Protein AF-A0A9E0X6L1-F1 (afdb_monomer)

pLDDT: mean 86.58, std 10.42, range [50.06, 93.75]

Radius of gyration: 10.25 Å; Cα contacts (8 Å, |Δi|>4): 42; chains: 1; bounding box: 23×27×21 Å

Foldseek 3Di:
DPDDALLVVDDPVLNVVLVVVCVVVVNDDLVVSQVVCVVVVRRHHSVSSNVVSDD

Sequence (55 aa):
MPRRSKVHALPPELKEWLDAELVRRGFGDYVQLALDLKARGADVSKSALQRYGSP

Secondary structure (DSSP, 8-state):
-PPPPGGGGS-HHHHHHHHHHHHHTTS--HHHHHHHHHHTT----HHHHHHHH--

Solvent-accessible surface area (backbone atoms only — not comparable to full-atom values): 3324 Å² total; per-residue (Å²): 131,82,78,77,52,66,71,81,70,45,56,68,72,59,41,53,51,48,53,54,49,34,60,75,53,69,66,51,63,38,64,59,52,24,51,54,35,37,76,74,73,40,88,45,55,38,68,55,48,48,60,68,67,46,133

Structure (mmCIF, N/CA/C/O backbone):
data_AF-A0A9E0X6L1-F1
#
_entry.id   AF-A0A9E0X6L1-F1
#
loop_
_atom_site.group_PDB
_atom_site.id
_atom_site.type_symbol
_atom_site.label_atom_id
_atom_site.label_alt_id
_atom_site.label_comp_id
_atom_site.label_asym_id
_atom_site.label_entity_id
_atom_site.label_seq_id
_atom_site.pdbx_PDB_ins_code
_atom_site.Cartn_x
_atom_site.Cartn_y
_atom_site.Cartn_z
_atom_site.occupancy
_atom_site.B_iso_or_equiv
_atom_site.auth_seq_id
_atom_site.auth_comp_id
_atom_site.auth_asym_id
_atom_site.auth_atom_id
_atom_site.pdbx_PDB_model_num
ATOM 1 N N . MET A 1 1 ? -12.250 17.518 -5.363 1.00 50.41 1 MET A N 1
ATOM 2 C CA . MET A 1 1 ? -11.005 17.125 -4.663 1.00 50.41 1 MET A CA 1
ATOM 3 C C . MET A 1 1 ? -10.684 15.677 -5.006 1.00 50.41 1 MET A C 1
ATOM 5 O O . MET A 1 1 ? -11.585 14.855 -4.861 1.00 50.41 1 MET A O 1
ATOM 9 N N . PRO A 1 2 ? -9.476 15.336 -5.488 1.00 50.06 2 PRO A N 1
ATOM 10 C CA . PRO A 1 2 ? -9.126 13.938 -5.713 1.00 50.06 2 PRO A CA 1
ATOM 11 C C . PRO A 1 2 ? -9.136 13.207 -4.366 1.00 50.06 2 PRO A C 1
ATOM 13 O O . PRO A 1 2 ? -8.547 13.672 -3.390 1.00 50.06 2 PRO A O 1
ATOM 16 N N . ARG A 1 3 ? -9.862 12.087 -4.293 1.00 57.19 3 ARG A N 1
ATOM 17 C CA . ARG A 1 3 ? -9.908 11.222 -3.106 1.00 57.19 3 ARG A CA 1
ATOM 18 C C . ARG A 1 3 ? -8.464 10.864 -2.742 1.00 57.19 3 ARG A C 1
ATOM 20 O O . ARG A 1 3 ? -7.786 10.224 -3.549 1.00 57.19 3 ARG A O 1
ATOM 27 N N . ARG A 1 4 ? -7.992 11.290 -1.561 1.00 61.41 4 ARG A N 1
ATOM 28 C CA . ARG A 1 4 ? -6.683 10.877 -1.029 1.00 61.41 4 ARG A CA 1
ATOM 29 C C . ARG A 1 4 ? -6.596 9.359 -1.159 1.00 61.41 4 ARG A C 1
ATOM 31 O O . ARG A 1 4 ? -7.533 8.652 -0.783 1.00 61.41 4 ARG A O 1
ATOM 38 N N . SER A 1 5 ? -5.535 8.865 -1.796 1.00 72.06 5 SER A N 1
ATOM 39 C CA . SER A 1 5 ? -5.375 7.424 -1.970 1.00 72.06 5 SER A CA 1
ATOM 40 C C . SER A 1 5 ? -5.345 6.773 -0.581 1.00 72.06 5 SER A C 1
ATOM 42 O O . SER A 1 5 ? -4.764 7.332 0.349 1.00 72.06 5 SER A O 1
ATOM 44 N N . LYS A 1 6 ? -5.964 5.594 -0.433 1.00 79.62 6 LYS A N 1
ATOM 45 C CA . LYS A 1 6 ? -5.885 4.810 0.812 1.00 79.62 6 LYS A CA 1
ATOM 46 C C . LYS A 1 6 ? -4.432 4.553 1.241 1.00 79.62 6 LYS A C 1
ATOM 48 O O . LYS A 1 6 ? -4.190 4.382 2.424 1.00 79.62 6 LYS A O 1
ATOM 53 N N . VAL A 1 7 ? -3.483 4.594 0.299 1.00 85.62 7 VAL A N 1
ATOM 54 C CA . VAL A 1 7 ? -2.044 4.460 0.558 1.00 85.62 7 VAL A CA 1
ATOM 55 C C . VAL A 1 7 ? -1.520 5.575 1.470 1.00 85.62 7 VAL A C 1
ATOM 57 O O . VAL A 1 7 ? -0.750 5.300 2.379 1.00 85.62 7 VAL A O 1
ATOM 60 N N . HIS A 1 8 ? -1.980 6.822 1.307 1.00 83.94 8 HIS A N 1
ATOM 61 C CA . HIS A 1 8 ? -1.564 7.932 2.183 1.00 83.94 8 HIS A CA 1
ATOM 62 C C . HIS A 1 8 ? -2.203 7.892 3.576 1.00 83.94 8 HIS A C 1
ATOM 64 O O . HIS A 1 8 ? -1.789 8.643 4.451 1.00 83.94 8 HIS A O 1
ATOM 70 N N . ALA A 1 9 ? -3.230 7.062 3.767 1.00 87.25 9 ALA A N 1
ATOM 71 C CA . ALA A 1 9 ? -3.867 6.840 5.061 1.00 87.25 9 ALA A CA 1
ATOM 72 C C . ALA A 1 9 ? -3.299 5.607 5.787 1.00 87.25 9 ALA A C 1
ATOM 74 O O . ALA A 1 9 ? -3.801 5.251 6.851 1.00 87.25 9 ALA A O 1
ATOM 75 N N . LEU A 1 10 ? -2.295 4.936 5.209 1.00 88.12 10 LEU A N 1
ATOM 76 C CA . LEU A 1 10 ? -1.646 3.801 5.852 1.00 88.12 10 LEU A CA 1
ATOM 77 C C . LEU A 1 10 ? -0.831 4.256 7.068 1.00 88.12 10 LEU A C 1
ATOM 79 O O . LEU A 1 10 ? -0.209 5.321 7.019 1.00 88.12 10 LEU A O 1
ATOM 83 N N . PRO A 1 11 ? -0.777 3.430 8.128 1.00 91.19 11 PRO A N 1
ATOM 84 C CA . PRO A 1 11 ? 0.204 3.584 9.190 1.00 91.19 11 PRO A CA 1
ATOM 85 C C . PRO A 1 11 ? 1.627 3.685 8.616 1.00 91.19 11 PRO A C 1
ATOM 87 O O . PRO A 1 11 ? 1.923 2.984 7.640 1.00 91.19 11 PRO A O 1
ATOM 90 N N . PRO A 1 12 ? 2.513 4.496 9.220 1.00 90.75 12 PRO A N 1
ATOM 91 C CA . PRO A 1 12 ? 3.885 4.684 8.745 1.00 90.75 12 PRO A CA 1
ATOM 92 C C . PRO A 1 12 ? 4.627 3.362 8.519 1.00 90.75 12 PRO A C 1
ATOM 94 O O . PRO A 1 12 ? 5.198 3.161 7.455 1.00 90.75 12 PRO A O 1
ATOM 97 N N . GLU A 1 13 ? 4.502 2.418 9.453 1.00 91.00 13 GLU A N 1
ATOM 98 C CA . GLU A 1 13 ? 5.135 1.092 9.388 1.00 91.00 13 GLU A CA 1
ATOM 99 C C . GLU A 1 13 ? 4.690 0.278 8.159 1.00 91.00 13 GLU A C 1
ATOM 101 O O . GLU A 1 13 ? 5.498 -0.353 7.476 1.00 91.00 13 GLU A O 1
ATOM 106 N N . LEU A 1 14 ? 3.392 0.311 7.831 1.00 91.50 14 LEU A N 1
ATOM 107 C CA . LEU A 1 14 ? 2.864 -0.370 6.645 1.00 91.50 14 LEU A CA 1
ATOM 108 C C . LEU A 1 14 ? 3.252 0.347 5.359 1.00 91.50 14 LEU A C 1
ATOM 110 O O . LEU A 1 14 ? 3.427 -0.306 4.330 1.00 91.50 14 LEU A O 1
ATOM 114 N N . LYS A 1 15 ? 3.380 1.674 5.411 1.00 90.81 15 LYS A N 1
ATOM 115 C CA . LYS A 1 15 ? 3.824 2.473 4.275 1.00 90.81 15 LYS A CA 1
ATOM 116 C C . LYS A 1 15 ? 5.294 2.197 3.949 1.00 90.81 15 LYS A C 1
ATOM 118 O O . LYS A 1 15 ? 5.605 1.955 2.790 1.00 90.81 15 LYS A O 1
ATOM 123 N N . GLU A 1 16 ? 6.168 2.173 4.950 1.00 92.88 16 GLU A N 1
ATOM 124 C CA . GLU A 1 16 ? 7.585 1.829 4.776 1.00 92.88 16 GLU A CA 1
ATOM 125 C C . GLU A 1 16 ? 7.754 0.413 4.230 1.00 92.88 16 GLU A C 1
ATOM 127 O O . GLU A 1 16 ? 8.511 0.192 3.284 1.00 92.88 16 GLU A O 1
ATOM 132 N N . TRP A 1 17 ? 6.990 -0.543 4.766 1.00 93.62 17 TRP A N 1
ATOM 133 C CA . TRP A 1 17 ? 6.992 -1.897 4.230 1.00 93.62 17 TRP A CA 1
ATOM 134 C C . TRP A 1 17 ? 6.519 -1.945 2.771 1.00 93.62 17 TRP A C 1
ATOM 136 O O . TRP A 1 17 ? 7.140 -2.616 1.946 1.00 93.62 17 TRP A O 1
ATOM 146 N N . LEU A 1 18 ? 5.439 -1.231 2.443 1.00 92.31 18 LEU A N 1
ATOM 147 C CA . LEU A 1 18 ? 4.928 -1.146 1.079 1.00 92.31 18 LEU A CA 1
ATOM 148 C C . LEU A 1 18 ? 5.981 -0.571 0.123 1.00 92.31 18 LEU A C 1
ATOM 150 O O . LEU A 1 18 ? 6.166 -1.107 -0.966 1.00 92.31 18 LEU A O 1
ATOM 154 N N . ASP A 1 19 ? 6.668 0.495 0.529 1.00 91.81 19 ASP A N 1
ATOM 155 C CA . ASP A 1 19 ? 7.703 1.150 -0.273 1.00 91.81 19 ASP A CA 1
ATOM 156 C C . ASP A 1 19 ? 8.882 0.208 -0.540 1.00 91.81 19 ASP A C 1
ATOM 158 O O . ASP A 1 19 ? 9.308 0.056 -1.687 1.00 91.81 19 ASP A O 1
ATOM 162 N N . ALA A 1 20 ? 9.358 -0.491 0.494 1.00 93.12 20 ALA A N 1
ATOM 163 C CA . ALA A 1 20 ? 10.414 -1.489 0.355 1.00 93.12 20 ALA A CA 1
ATOM 164 C C . ALA A 1 20 ? 9.996 -2.626 -0.590 1.00 93.12 20 ALA A C 1
ATOM 166 O O . ALA A 1 20 ? 10.777 -3.061 -1.437 1.00 93.12 20 ALA A O 1
ATOM 167 N N . GLU A 1 21 ? 8.751 -3.083 -0.481 1.00 92.69 21 GLU A N 1
ATOM 168 C CA . GLU A 1 21 ? 8.233 -4.184 -1.282 1.00 92.69 21 GLU A CA 1
ATOM 169 C C . GLU A 1 21 ? 7.982 -3.785 -2.745 1.00 92.69 21 GLU A C 1
ATOM 171 O O . GLU A 1 21 ? 8.238 -4.580 -3.651 1.00 92.69 21 GLU A O 1
ATOM 176 N N . LEU A 1 22 ? 7.554 -2.543 -2.997 1.00 90.69 22 LEU A N 1
ATOM 177 C CA . LEU A 1 22 ? 7.451 -1.973 -4.343 1.00 90.69 22 LEU A CA 1
ATOM 178 C C . LEU A 1 22 ? 8.814 -1.929 -5.028 1.00 90.69 22 LEU A C 1
ATOM 180 O O . LEU A 1 22 ? 8.925 -2.365 -6.173 1.00 90.69 22 LEU A O 1
ATOM 184 N N . VAL A 1 23 ? 9.850 -1.465 -4.325 1.00 91.69 23 VAL A N 1
ATOM 185 C CA . VAL A 1 23 ? 11.224 -1.448 -4.846 1.00 91.69 23 VAL A CA 1
ATOM 186 C C . VAL A 1 23 ? 11.719 -2.872 -5.091 1.00 91.69 23 VAL A C 1
ATOM 188 O O . VAL A 1 23 ? 12.220 -3.169 -6.175 1.00 91.69 23 VAL A O 1
ATOM 191 N N . ARG A 1 24 ?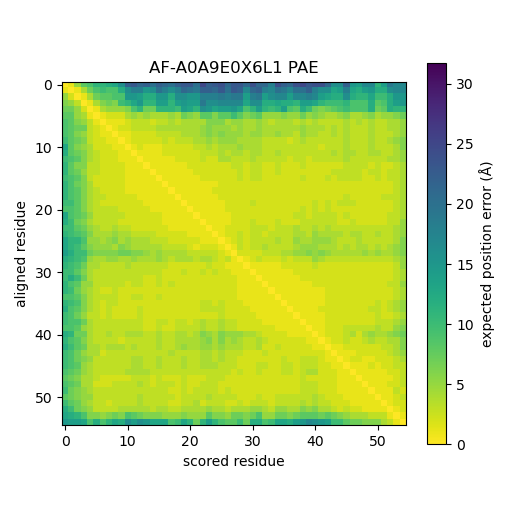 11.514 -3.784 -4.133 1.00 91.56 24 ARG A N 1
ATOM 192 C CA . ARG A 1 24 ? 11.934 -5.191 -4.239 1.00 91.56 24 ARG A CA 1
ATOM 193 C C . ARG A 1 24 ? 11.305 -5.910 -5.435 1.00 91.56 24 ARG A C 1
ATOM 195 O O . ARG A 1 24 ? 11.950 -6.761 -6.040 1.00 91.56 24 ARG A O 1
ATOM 202 N N . ARG A 1 25 ? 10.052 -5.588 -5.766 1.00 89.00 25 ARG A N 1
ATOM 203 C CA . ARG A 1 25 ? 9.301 -6.177 -6.889 1.00 89.00 25 ARG A CA 1
ATOM 204 C C . ARG A 1 25 ? 9.451 -5.407 -8.202 1.00 89.00 25 ARG A C 1
ATOM 206 O O . ARG A 1 25 ? 8.880 -5.826 -9.202 1.00 89.00 25 ARG A O 1
ATOM 213 N N . GLY A 1 26 ? 10.167 -4.280 -8.210 1.00 89.06 26 GLY A N 1
ATOM 214 C CA . GLY A 1 26 ? 10.319 -3.440 -9.399 1.00 89.06 26 GLY A CA 1
ATOM 215 C C . GLY A 1 26 ? 9.013 -2.784 -9.855 1.00 89.06 26 GLY A C 1
ATOM 216 O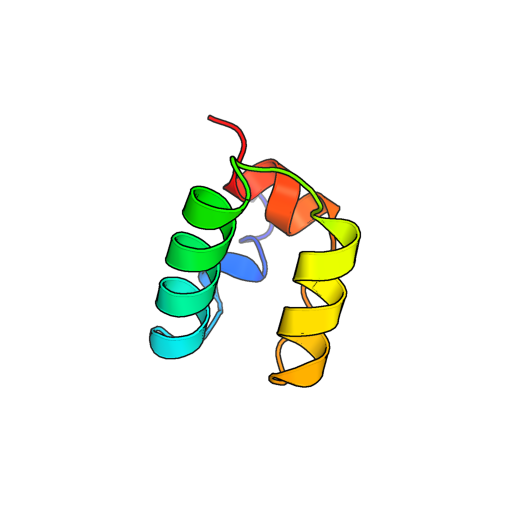 O . GLY A 1 26 ? 8.752 -2.715 -11.051 1.00 89.06 26 GLY A O 1
ATOM 217 N N . PHE A 1 27 ? 8.181 -2.327 -8.913 1.00 86.75 27 PHE A N 1
ATOM 218 C CA . PHE A 1 27 ? 6.878 -1.701 -9.183 1.00 86.75 27 PHE A CA 1
ATOM 219 C C . PHE A 1 27 ? 5.923 -2.610 -9.983 1.00 86.75 27 PHE A C 1
ATOM 221 O O . PHE A 1 27 ? 5.167 -2.153 -10.836 1.00 86.75 27 PHE A O 1
ATO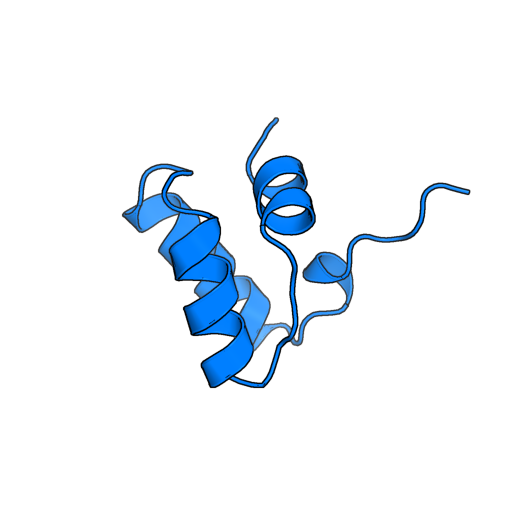M 228 N N . GLY A 1 28 ? 5.952 -3.912 -9.688 1.00 87.12 28 GLY A N 1
ATOM 229 C CA . GLY A 1 28 ? 5.088 -4.934 -10.280 1.00 87.12 28 GLY A CA 1
ATOM 230 C C . GLY A 1 28 ? 4.170 -5.622 -9.268 1.00 87.12 28 GLY A C 1
ATOM 231 O O . GLY A 1 28 ? 4.154 -5.303 -8.079 1.00 87.12 28 GLY A O 1
ATOM 232 N N . ASP A 1 29 ? 3.389 -6.589 -9.753 1.00 90.38 29 ASP A N 1
ATOM 233 C CA . ASP A 1 29 ? 2.574 -7.497 -8.934 1.00 90.38 29 ASP A CA 1
ATOM 234 C C . ASP A 1 29 ? 1.636 -6.818 -7.921 1.00 90.38 29 ASP A C 1
ATOM 236 O O . ASP A 1 29 ? 1.388 -7.329 -6.826 1.00 90.38 29 ASP A O 1
ATOM 240 N N . TYR A 1 30 ? 1.030 -5.688 -8.305 1.00 91.69 30 TYR A N 1
ATOM 241 C CA . TYR A 1 30 ? 0.108 -4.929 -7.447 1.00 91.69 30 TYR A CA 1
ATOM 242 C C . TYR A 1 30 ? -1.082 -5.747 -6.923 1.00 91.69 30 TYR A C 1
ATOM 244 O O . TYR A 1 30 ? -1.675 -5.393 -5.907 1.00 91.69 30 TYR A O 1
ATOM 252 N N . VAL A 1 31 ? -1.459 -6.825 -7.618 1.00 92.38 31 VAL A N 1
ATOM 253 C CA . VAL A 1 31 ? -2.499 -7.756 -7.157 1.00 92.38 31 VA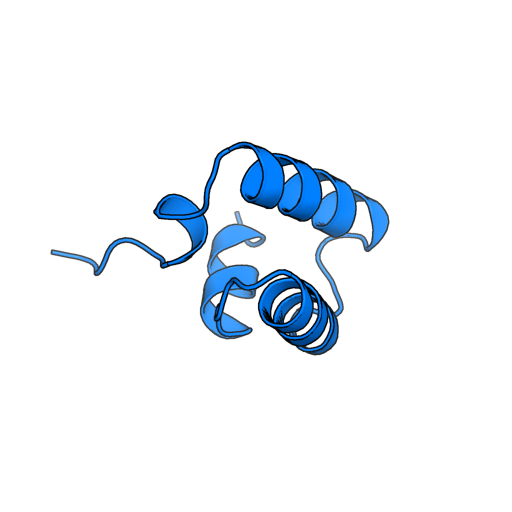L A CA 1
ATOM 254 C C . VAL A 1 31 ? -2.033 -8.496 -5.906 1.00 92.38 31 VAL A C 1
ATOM 256 O O . VAL A 1 31 ? -2.741 -8.484 -4.903 1.00 92.38 31 VAL A O 1
ATOM 259 N N . GLN A 1 32 ? -0.836 -9.085 -5.940 1.00 92.44 32 GLN A N 1
ATOM 260 C CA . GLN A 1 32 ? -0.270 -9.787 -4.790 1.00 92.44 32 GLN A CA 1
ATOM 261 C C . GLN A 1 32 ? 0.024 -8.811 -3.648 1.00 92.44 32 GLN A C 1
ATOM 263 O O . GLN A 1 32 ? -0.310 -9.081 -2.502 1.00 92.44 32 GLN A O 1
ATOM 268 N N . LEU A 1 33 ? 0.555 -7.631 -3.966 1.00 92.12 33 LEU A N 1
ATOM 269 C CA . LEU A 1 33 ? 0.853 -6.599 -2.976 1.00 92.12 33 LEU A CA 1
ATOM 270 C C . LEU A 1 33 ? -0.402 -6.111 -2.228 1.00 92.12 33 LEU A C 1
ATOM 272 O O . LEU A 1 33 ? -0.357 -5.862 -1.025 1.00 92.12 33 LEU A O 1
ATOM 276 N N . ALA A 1 34 ? -1.542 -6.021 -2.922 1.00 92.62 34 ALA A N 1
ATOM 277 C CA . ALA A 1 34 ? -2.833 -5.718 -2.306 1.00 92.62 34 ALA A CA 1
ATOM 278 C C . ALA A 1 34 ? -3.29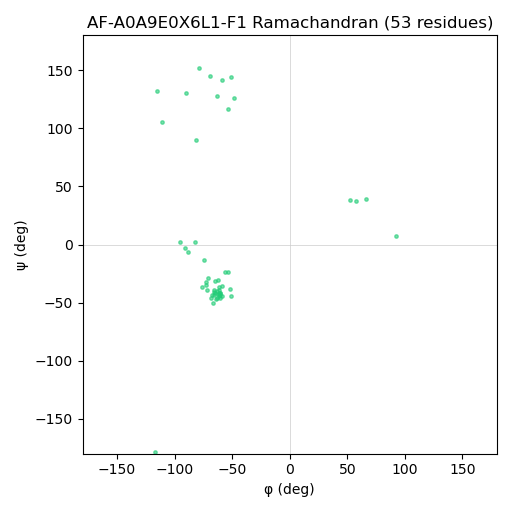8 -6.828 -1.348 1.00 92.62 34 ALA A C 1
ATOM 280 O O . ALA A 1 34 ? -3.838 -6.529 -0.282 1.00 92.62 34 ALA A O 1
ATOM 281 N N . LEU A 1 35 ? -3.079 -8.099 -1.700 1.00 93.75 35 LEU A N 1
ATOM 282 C CA . LEU A 1 35 ? -3.382 -9.233 -0.820 1.00 93.75 35 LEU A CA 1
ATOM 283 C C . LEU A 1 35 ? -2.489 -9.226 0.424 1.00 93.75 35 LEU A C 1
ATOM 285 O O . LEU A 1 35 ? -2.993 -9.396 1.533 1.00 93.75 35 LEU A O 1
ATOM 289 N N . ASP A 1 36 ? -1.196 -8.962 0.248 1.00 92.81 36 ASP A N 1
ATOM 290 C CA . ASP A 1 36 ? -0.221 -8.915 1.338 1.00 92.81 36 ASP A CA 1
ATOM 291 C C . ASP A 1 36 ? -0.528 -7.758 2.307 1.00 92.81 36 ASP A C 1
ATOM 293 O O . ASP A 1 36 ? -0.500 -7.938 3.525 1.00 92.81 36 ASP A O 1
ATOM 297 N N . LEU A 1 37 ? -0.903 -6.580 1.787 1.00 91.81 37 LEU A N 1
ATOM 298 C CA . LEU A 1 37 ? -1.394 -5.468 2.609 1.00 91.81 37 LEU A CA 1
ATOM 299 C C . LEU A 1 37 ? -2.676 -5.836 3.355 1.00 91.81 37 LEU A C 1
ATOM 301 O O . LEU A 1 37 ? -2.794 -5.545 4.546 1.00 91.81 37 LEU A O 1
ATOM 305 N N . LYS A 1 38 ? -3.619 -6.509 2.690 1.00 92.44 38 LYS A N 1
ATOM 306 C CA . LYS A 1 38 ? -4.876 -6.929 3.316 1.00 92.44 38 LYS A CA 1
ATOM 307 C C . LYS A 1 38 ? -4.629 -7.916 4.455 1.00 92.44 38 LYS A C 1
ATOM 309 O O . LYS A 1 38 ? -5.248 -7.777 5.507 1.00 92.44 38 LYS A O 1
ATOM 314 N N . ALA A 1 39 ? -3.695 -8.851 4.283 1.00 92.88 39 ALA A N 1
ATOM 315 C CA . ALA A 1 39 ? -3.264 -9.774 5.335 1.00 92.88 39 ALA A CA 1
ATOM 316 C C . ALA A 1 39 ? -2.622 -9.046 6.530 1.00 92.88 39 ALA A C 1
ATOM 318 O O . ALA A 1 39 ? -2.764 -9.484 7.668 1.00 92.88 39 ALA A O 1
ATOM 319 N N . ARG A 1 40 ? -1.978 -7.899 6.287 1.00 90.44 40 ARG A N 1
ATOM 320 C CA . ARG A 1 40 ? -1.416 -7.007 7.316 1.00 90.44 40 ARG A CA 1
ATOM 321 C C . ARG A 1 40 ? -2.444 -6.060 7.951 1.00 90.44 40 ARG A C 1
ATOM 323 O O . ARG A 1 40 ? -2.074 -5.239 8.782 1.00 90.44 40 ARG A O 1
ATOM 330 N N . GLY A 1 41 ? -3.720 -6.149 7.566 1.00 90.12 41 GLY A N 1
ATOM 331 C CA . GLY A 1 41 ? -4.802 -5.309 8.094 1.00 90.12 41 GLY A CA 1
ATOM 332 C C . GLY A 1 41 ? -5.081 -4.033 7.292 1.00 90.12 41 GLY A C 1
ATOM 333 O O . GLY A 1 41 ? -5.904 -3.219 7.706 1.00 90.12 41 GLY A O 1
ATOM 334 N N . ALA A 1 42 ? -4.445 -3.853 6.131 1.00 89.81 42 ALA A N 1
ATOM 335 C CA . ALA A 1 42 ? -4.645 -2.711 5.245 1.00 89.81 42 ALA A CA 1
ATOM 336 C C . ALA A 1 42 ? -5.347 -3.107 3.937 1.00 89.81 42 ALA A C 1
ATOM 338 O O . ALA A 1 42 ? -4.750 -3.657 3.018 1.00 89.81 42 ALA A O 1
ATOM 339 N N . ASP A 1 43 ? -6.626 -2.767 3.803 1.00 90.38 43 ASP A N 1
ATOM 340 C CA . ASP A 1 43 ? -7.378 -3.020 2.570 1.00 90.38 43 ASP A CA 1
ATOM 341 C C . ASP A 1 43 ? -7.112 -1.934 1.512 1.00 90.38 43 ASP A C 1
ATOM 343 O O . ASP A 1 43 ? -7.811 -0.917 1.461 1.00 90.38 43 ASP A O 1
ATOM 347 N N . VAL A 1 44 ? -6.100 -2.140 0.665 1.00 89.69 44 VAL A N 1
ATOM 348 C CA . VAL A 1 44 ? -5.728 -1.242 -0.441 1.00 89.69 44 VAL A CA 1
ATOM 349 C C . VAL A 1 44 ? -5.928 -1.947 -1.780 1.00 89.69 44 VAL A C 1
ATOM 351 O O . VAL A 1 44 ? -5.477 -3.067 -1.981 1.00 89.69 44 VAL A O 1
ATOM 354 N N . SER A 1 45 ? -6.583 -1.281 -2.734 1.00 90.62 45 SER A N 1
ATOM 355 C CA . SER A 1 45 ? -6.817 -1.854 -4.061 1.00 90.62 45 SER A CA 1
ATOM 356 C C . SER A 1 45 ? -5.581 -1.780 -4.962 1.00 90.62 45 SER A C 1
ATOM 358 O O . SER A 1 45 ? -4.801 -0.827 -4.885 1.00 90.62 45 SER A O 1
ATOM 360 N N . LYS A 1 46 ? -5.461 -2.721 -5.912 1.00 89.88 46 LYS A N 1
ATOM 361 C CA . LYS A 1 46 ? -4.371 -2.722 -6.907 1.00 89.88 46 LYS A CA 1
ATOM 362 C C . LYS A 1 46 ? -4.229 -1.383 -7.639 1.00 89.88 46 LYS A C 1
ATOM 364 O O . LYS A 1 46 ? -3.120 -0.927 -7.864 1.00 89.88 46 LYS A O 1
ATOM 369 N N . SER A 1 47 ? -5.340 -0.716 -7.968 1.00 90.25 47 SER A N 1
ATOM 370 C CA . SER A 1 47 ? -5.321 0.548 -8.714 1.00 90.25 47 SER A CA 1
ATOM 371 C C . SER A 1 47 ? -4.786 1.704 -7.869 1.00 90.25 47 SER A C 1
ATOM 373 O O . SER A 1 47 ? -4.216 2.650 -8.405 1.00 90.25 47 SER A O 1
ATOM 375 N N . ALA A 1 48 ? -4.970 1.647 -6.545 1.00 89.25 48 ALA A N 1
ATOM 376 C CA . ALA A 1 48 ? -4.375 2.618 -5.635 1.00 89.25 48 ALA A CA 1
ATOM 377 C C . ALA A 1 48 ? -2.858 2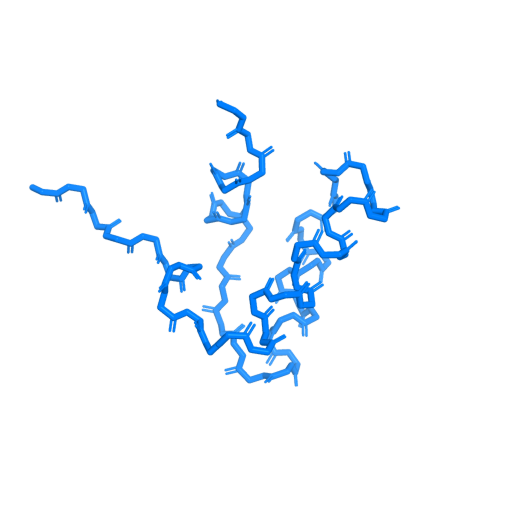.413 -5.522 1.00 89.25 48 ALA A C 1
ATOM 379 O O . ALA A 1 48 ? -2.132 3.402 -5.518 1.00 89.25 48 ALA A O 1
ATOM 380 N N . LEU A 1 49 ? -2.397 1.157 -5.499 1.00 89.94 49 LEU A N 1
ATOM 381 C CA . LEU A 1 49 ? -0.973 0.809 -5.513 1.00 89.94 49 LEU A CA 1
ATOM 382 C C . LEU A 1 49 ? -0.306 1.171 -6.839 1.00 89.94 49 LEU A C 1
ATOM 384 O O . LEU A 1 49 ? 0.756 1.777 -6.839 1.00 89.94 49 LEU A O 1
ATOM 388 N N . GLN A 1 50 ? -0.963 0.884 -7.960 1.00 89.81 50 GLN A N 1
ATOM 389 C CA . GLN A 1 50 ? -0.465 1.222 -9.290 1.00 89.81 50 GLN A CA 1
ATOM 390 C C . GLN A 1 50 ? -0.330 2.734 -9.481 1.00 89.81 50 GLN A C 1
ATOM 392 O O . GLN A 1 50 ? 0.683 3.197 -9.985 1.00 89.81 50 GLN A O 1
ATOM 397 N N . ARG A 1 51 ? -1.311 3.524 -9.025 1.00 89.00 51 ARG A N 1
ATOM 398 C CA . ARG A 1 51 ? -1.197 4.991 -9.046 1.00 89.00 51 ARG A CA 1
ATOM 399 C C . ARG A 1 51 ? -0.089 5.503 -8.125 1.00 89.00 51 ARG A C 1
ATOM 401 O O . ARG A 1 51 ? 0.468 6.553 -8.389 1.00 89.00 51 ARG A O 1
ATOM 408 N N . TYR A 1 52 ? 0.174 4.804 -7.027 1.00 88.31 52 TYR A N 1
ATOM 409 C CA . TYR A 1 52 ? 1.222 5.178 -6.087 1.00 88.31 52 TYR A CA 1
ATOM 410 C C . TYR A 1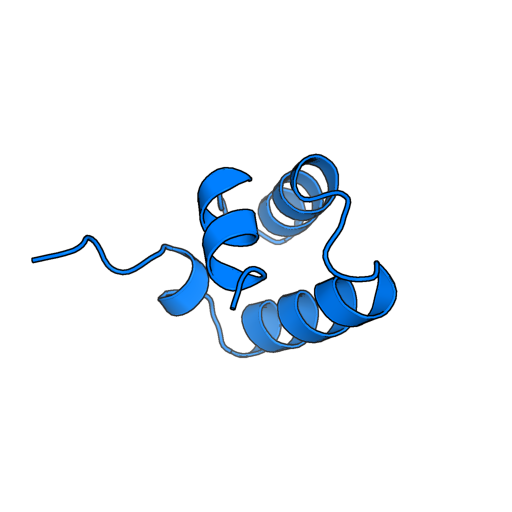 52 ? 2.629 4.831 -6.602 1.00 88.31 52 TYR A C 1
ATOM 412 O O . TYR A 1 52 ? 3.560 5.588 -6.368 1.00 88.31 52 TYR A O 1
ATOM 420 N N . GLY A 1 53 ? 2.776 3.707 -7.308 1.00 83.25 53 GLY A N 1
ATOM 421 C CA . GLY A 1 53 ? 4.040 3.265 -7.900 1.00 83.25 53 GLY A CA 1
ATOM 422 C C . GLY A 1 53 ? 4.313 3.785 -9.316 1.00 83.25 53 GLY A C 1
ATOM 423 O O . GLY A 1 53 ? 5.393 3.529 -9.836 1.00 83.25 53 GLY A O 1
ATOM 424 N N . SER A 1 54 ? 3.357 4.471 -9.949 1.00 80.00 54 SER A N 1
ATOM 425 C CA . SER A 1 54 ? 3.558 5.163 -11.226 1.00 80.00 54 SER A CA 1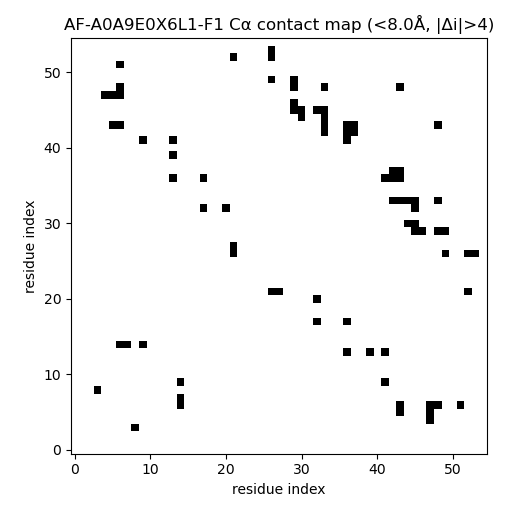
ATOM 426 C C . SER A 1 54 ? 4.009 6.604 -10.954 1.00 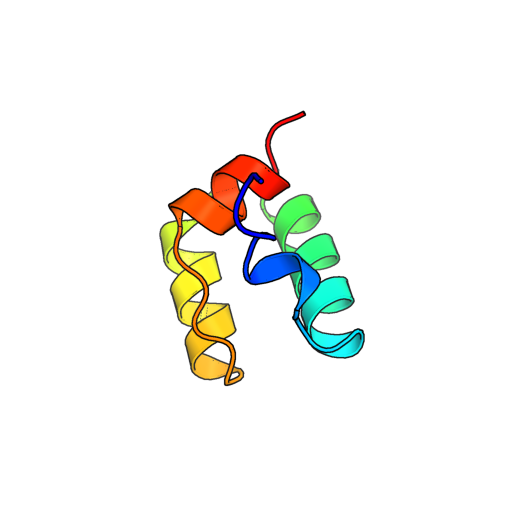80.00 54 SER A C 1
ATOM 428 O O . SER A 1 54 ? 3.348 7.265 -10.149 1.00 80.00 54 SER A O 1
ATOM 430 N N . PRO A 1 55 ? 5.086 7.094 -11.597 1.00 62.34 55 PRO A N 1
ATOM 431 C CA . PRO A 1 55 ? 5.476 8.503 -11.544 1.00 62.34 55 PRO A CA 1
ATOM 432 C C . PRO A 1 55 ? 4.422 9.426 -12.172 1.00 62.34 55 PRO A C 1
ATOM 434 O O . PRO A 1 55 ? 3.608 8.935 -12.996 1.00 62.34 55 PRO A O 1
#

Mean predicted aligned error: 4.19 Å

Nearest PDB structures (foldseek):
  8ev3-assembly1_v  TM=5.909E-01  e=2.869E+00  Schizosaccharomyces pombe
  8etg-assembly1_v  TM=5.937E-01  e=3.061E+00  Schizosaccharomyces pombe